Protein AF-0000000077170023 (afdb_homodimer)

pLDDT: mean 82.75, std 18.22, range [27.41, 95.5]

Solvent-accessible surface area (backbone atoms only — not comparable to full-atom values): 6732 Å² total; per-residue (Å²): 129,80,75,69,54,78,76,65,68,65,52,53,64,69,57,50,51,50,51,42,51,50,44,49,65,75,32,64,86,46,58,68,68,60,35,51,51,51,38,54,51,47,49,51,45,29,32,52,26,10,35,53,16,21,54,52,18,31,60,72,59,106,130,79,74,68,56,75,75,66,68,63,53,52,65,69,59,51,51,50,51,43,52,51,45,50,64,74,31,63,86,46,58,67,67,60,34,51,53,50,39,54,52,47,50,52,46,30,33,51,27,12,35,53,17,21,53,51,18,32,60,72,57,107

Secondary structure (DSSP, 8-state):
---------PPPHHHHHHHHHHHHHHSTTS-HHHHHHHHHHHHHHHHHHHHHHHHHHHHHH-/---------PPPHHHHHHHHHHHHHHSTTS-HHHHHHHHHHHHHHHHHHHHHHHHHHHHHH-

Radius of gyration: 16.1 Å; Cα contacts (8 Å, |Δi|>4): 129; chains: 2; bounding box: 38×47×40 Å

Foldseek 3Di:
DPCVVVPQDFDDPVVLVVLLVVLCVVCVVPDPVVSVVVSVVRSVVSRVVVSVVVVVVVVVVD/DPCVVVPQDFDDPVVLVVLLVVLCVVCVVPDPVVSVVVSVVRSVVSRVVVSVVVVVVVVVVD

Organism: Gloeobacter violaceus (strain ATCC 29082 / PCC 7421) (NCBI:txid251221)

Sequence (124 aa):
MNMDSPTMAQAPEPLLISSERFVLGVTEQLDPLVSLQLTGVIKQLVNIAYLMGNEDGKRRAEMNMDSPTMAQAPEPLLISSERFVLGVTEQLDPLVSLQLTGVIKQLVNIAYLMGNEDGKRRAE

Structure (mmCIF, N/CA/C/O backbone):
data_AF-0000000077170023-model_v1
#
loop_
_entity.id
_entity.type
_entity.pdbx_description
1 polymer 'Gsl3260 protein'
#
loop_
_atom_site.group_PDB
_atom_site.id
_atom_site.type_symbol
_atom_site.label_atom_id
_atom_site.label_alt_id
_atom_site.label_comp_id
_atom_site.label_asym_id
_atom_site.label_entity_id
_atom_site.label_seq_id
_atom_site.pdbx_PDB_ins_code
_atom_site.Cartn_x
_atom_site.Cartn_y
_atom_site.Cartn_z
_atom_site.occupancy
_atom_site.B_iso_or_equiv
_atom_site.auth_seq_id
_atom_site.auth_comp_id
_atom_site.auth_asym_id
_atom_site.auth_atom_id
_atom_site.pdbx_PDB_model_num
ATOM 1 N N . MET A 1 1 ? -20.719 7.07 26.531 1 27.41 1 MET A N 1
ATOM 2 C CA . MET A 1 1 ? -19.438 7.66 26.141 1 27.41 1 MET A CA 1
ATOM 3 C C . MET A 1 1 ? -18.922 7.023 24.859 1 27.41 1 MET A C 1
ATOM 5 O O . MET A 1 1 ? -18.578 5.836 24.844 1 27.41 1 MET A O 1
ATOM 9 N N . ASN A 1 2 ? -19.641 7.152 23.844 1 29.86 2 ASN A N 1
ATOM 10 C CA . ASN A 1 2 ? -19.375 6.605 22.516 1 29.86 2 ASN A CA 1
ATOM 11 C C . ASN A 1 2 ? -17.938 6.883 22.062 1 29.86 2 ASN A C 1
ATOM 13 O O . ASN A 1 2 ? -17.547 8.047 21.922 1 29.86 2 ASN A O 1
ATOM 17 N N . MET A 1 3 ? -16.922 6.348 22.812 1 31.48 3 MET A N 1
ATOM 18 C CA . MET A 1 3 ? -15.508 6.402 22.5 1 31.48 3 MET A CA 1
ATOM 19 C C . MET A 1 3 ? -15.281 6.48 21 1 31.48 3 MET A C 1
ATOM 21 O O . MET A 1 3 ? -15.562 5.52 20.266 1 31.48 3 MET A O 1
ATOM 25 N N . ASP A 1 4 ? -15.883 7.461 20.344 1 33.25 4 ASP A N 1
ATOM 26 C CA . ASP A 1 4 ? -15.531 7.926 19 1 33.25 4 ASP A CA 1
ATOM 27 C C . ASP A 1 4 ? -14.047 7.691 18.703 1 33.25 4 ASP A C 1
ATOM 29 O O . ASP A 1 4 ? -13.188 8.336 19.297 1 33.25 4 ASP A O 1
ATOM 33 N N . SER A 1 5 ? -13.609 6.586 18.969 1 42 5 SER A N 1
ATOM 34 C CA . SER A 1 5 ? -12.227 6.184 18.734 1 42 5 SER A CA 1
ATOM 35 C C . SER A 1 5 ? -11.547 7.09 17.719 1 42 5 SER A C 1
ATOM 37 O O . SER A 1 5 ? -12.141 7.438 16.688 1 42 5 SER A O 1
ATOM 39 N N . PRO A 1 6 ? -10.805 8.008 18.094 1 40.09 6 PRO A N 1
ATOM 40 C CA . PRO A 1 6 ? -10.258 8.891 17.062 1 40.09 6 PRO A CA 1
ATOM 41 C C . PRO A 1 6 ? -10.273 8.25 15.68 1 40.09 6 PRO A C 1
ATOM 43 O O . PRO A 1 6 ? -9.883 7.086 15.523 1 40.09 6 PRO A O 1
ATOM 46 N N . THR A 1 7 ? -11.359 8.234 14.891 1 44.62 7 THR A N 1
ATOM 47 C CA . THR A 1 7 ? -11.617 7.684 13.562 1 44.62 7 THR A CA 1
ATOM 48 C C . THR A 1 7 ? -10.312 7.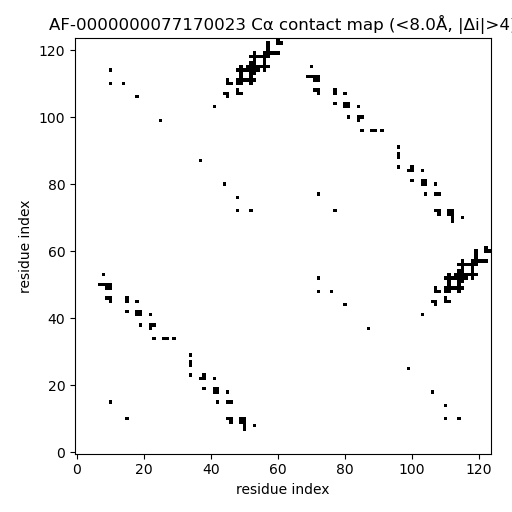559 12.773 1 44.62 7 THR A C 1
ATOM 50 O O . THR A 1 7 ? -9.734 8.562 12.352 1 44.62 7 THR A O 1
ATOM 53 N N . MET A 1 8 ? -9.367 6.797 13.32 1 54.56 8 MET A N 1
ATOM 54 C CA . MET A 1 8 ? -8.125 6.504 12.617 1 54.56 8 MET A CA 1
ATOM 55 C C . MET A 1 8 ? -8.312 6.648 11.109 1 54.56 8 MET A C 1
ATOM 57 O O . MET A 1 8 ? -9.289 6.145 10.547 1 54.56 8 MET A O 1
ATOM 61 N N . ALA A 1 9 ? -7.863 7.734 10.625 1 65.25 9 ALA A N 1
ATOM 62 C CA . ALA A 1 9 ? -7.93 7.98 9.188 1 65.25 9 ALA A CA 1
ATOM 63 C C . ALA A 1 9 ? -7.762 6.684 8.398 1 65.25 9 ALA A C 1
ATOM 65 O O . ALA A 1 9 ? -6.973 5.816 8.781 1 65.25 9 ALA A O 1
ATOM 66 N N . GLN A 1 10 ? -8.844 6.176 7.867 1 83.62 10 GLN A N 1
ATOM 67 C CA .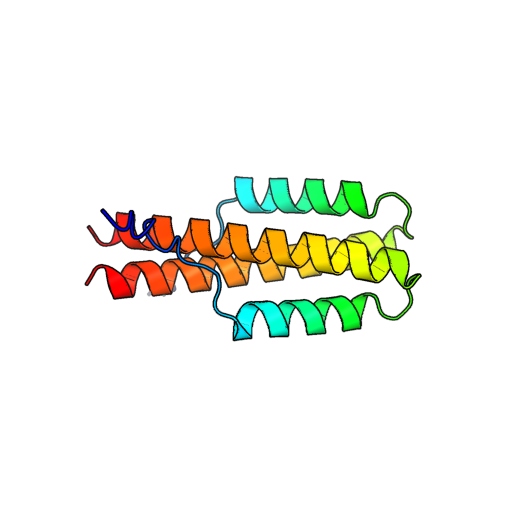 GLN A 1 10 ? -8.766 5.094 6.891 1 83.62 10 GLN A CA 1
ATOM 68 C C . GLN A 1 10 ? -8.523 5.637 5.484 1 83.62 10 GLN A C 1
ATOM 70 O O . GLN A 1 10 ? -8.891 6.77 5.18 1 83.62 10 GLN A O 1
ATOM 75 N N . ALA A 1 11 ? -7.77 4.691 4.84 1 90.94 11 ALA A N 1
ATOM 76 C CA . ALA A 1 11 ? -7.602 5.059 3.436 1 90.94 11 ALA A CA 1
ATOM 77 C C . ALA A 1 11 ? -8.953 5.262 2.758 1 90.94 11 ALA A C 1
ATOM 79 O O . ALA A 1 11 ? -9.898 4.512 3.01 1 90.94 11 ALA A O 1
ATOM 80 N N . PRO A 1 12 ? -9.016 6.297 2.012 1 91.12 12 PRO A N 1
ATOM 81 C CA . PRO A 1 12 ? -10.266 6.516 1.284 1 91.12 12 PRO A CA 1
ATOM 82 C C . PRO A 1 12 ? -10.711 5.289 0.487 1 91.12 12 PRO A C 1
ATOM 84 O O . PRO A 1 12 ? -9.867 4.582 -0.078 1 91.12 12 PRO A O 1
ATOM 87 N N . GLU A 1 13 ? -11.914 5.09 0.388 1 90.75 13 GLU A N 1
ATOM 88 C CA . GLU A 1 13 ? -12.5 3.926 -0.272 1 90.75 13 GLU A CA 1
ATOM 89 C C . GLU A 1 13 ? -12.062 3.842 -1.73 1 90.75 13 GLU A C 1
ATOM 91 O O . GLU A 1 13 ? -11.719 2.762 -2.219 1 90.75 13 GLU A O 1
ATOM 96 N N . PRO A 1 14 ? -11.992 4.941 -2.441 1 91.44 14 PRO A N 1
ATOM 97 C CA . PRO A 1 14 ? -11.547 4.844 -3.834 1 91.44 14 PRO A CA 1
ATOM 98 C C . PRO A 1 14 ? -10.117 4.32 -3.967 1 91.44 14 PRO A C 1
ATOM 100 O O . PRO A 1 14 ? -9.812 3.598 -4.918 1 91.44 14 PRO A O 1
ATOM 103 N N . LEU A 1 15 ? -9.32 4.684 -3.023 1 93.56 15 LEU A N 1
ATOM 104 C CA . LEU A 1 15 ? -7.953 4.172 -3.033 1 93.56 15 LEU A CA 1
ATOM 105 C C . LEU A 1 15 ? -7.934 2.668 -2.789 1 93.56 15 LEU A C 1
ATOM 107 O O . LEU A 1 15 ? -7.246 1.93 -3.498 1 93.56 15 LEU A O 1
ATOM 111 N N . LEU A 1 16 ? -8.711 2.195 -1.876 1 92.88 16 LEU A N 1
ATOM 112 C CA . LEU A 1 16 ? -8.781 0.773 -1.556 1 92.88 16 LEU A CA 1
ATOM 113 C C . LEU A 1 16 ? -9.344 -0.021 -2.729 1 92.88 16 LEU A C 1
ATOM 115 O O . LEU A 1 16 ? -8.805 -1.068 -3.092 1 92.88 16 LEU A O 1
ATOM 119 N N . ILE A 1 17 ? -10.312 0.495 -3.348 1 92.56 17 ILE A N 1
ATOM 120 C CA . ILE A 1 17 ? -10.961 -0.173 -4.473 1 92.56 17 ILE A CA 1
ATOM 121 C C . ILE A 1 17 ? -10 -0.228 -5.66 1 92.56 17 ILE A C 1
ATOM 123 O O . ILE A 1 17 ? -9.867 -1.268 -6.309 1 92.56 17 ILE A O 1
ATOM 127 N N . SER A 1 18 ? -9.344 0.864 -5.93 1 91.5 18 SER A N 1
ATOM 128 C CA . SER A 1 18 ? -8.375 0.908 -7.023 1 91.5 18 SER A CA 1
ATOM 129 C C . SER A 1 18 ? -7.23 -0.074 -6.789 1 91.5 18 SER A C 1
ATOM 131 O O . SER A 1 18 ? -6.781 -0.746 -7.723 1 91.5 18 SER A O 1
ATOM 133 N N . SER A 1 19 ? -6.793 -0.09 -5.602 1 92.44 19 SER A N 1
ATOM 134 C CA . SER A 1 19 ? -5.73 -1.028 -5.254 1 92.44 19 SER A CA 1
ATOM 135 C C . SER A 1 19 ? -6.188 -2.473 -5.43 1 92.44 19 SER A C 1
ATOM 137 O O . SER A 1 19 ? -5.453 -3.303 -5.965 1 92.44 19 SER A O 1
ATOM 139 N N . GLU A 1 20 ? -7.367 -2.768 -5.004 1 91.38 20 GLU A N 1
ATOM 140 C CA . GLU A 1 20 ? -7.941 -4.102 -5.137 1 91.38 20 GLU A CA 1
ATOM 141 C C . GLU A 1 20 ? -8.062 -4.508 -6.605 1 91.38 20 GLU A C 1
ATOM 143 O O . GLU A 1 20 ? -7.672 -5.613 -6.98 1 91.38 20 GLU A O 1
ATOM 148 N N . ARG A 1 21 ? -8.562 -3.637 -7.367 1 91.31 21 ARG A N 1
ATOM 149 C CA . ARG A 1 21 ? -8.719 -3.908 -8.789 1 91.31 21 ARG A CA 1
ATOM 150 C C . ARG A 1 21 ? -7.363 -4.137 -9.453 1 91.31 21 ARG A C 1
ATOM 152 O O . ARG A 1 21 ? -7.219 -5.031 -10.289 1 91.31 21 ARG A O 1
ATOM 159 N N . PHE A 1 22 ? -6.504 -3.318 -9.086 1 90.12 22 PHE A N 1
ATOM 160 C CA . PHE A 1 22 ? -5.16 -3.436 -9.641 1 90.12 22 PHE A CA 1
ATOM 161 C C . PHE A 1 22 ? -4.551 -4.789 -9.297 1 90.12 22 PHE A C 1
ATOM 163 O O . PHE A 1 22 ? -4.051 -5.492 -10.172 1 90.12 22 PHE A O 1
ATOM 170 N N . VAL A 1 23 ? -4.641 -5.23 -8.094 1 89.31 23 VAL A N 1
ATOM 171 C CA . VAL A 1 23 ? -4.066 -6.488 -7.625 1 89.31 23 VAL A CA 1
ATOM 172 C C . VAL A 1 23 ? -4.777 -7.664 -8.289 1 89.31 23 VAL A C 1
ATOM 174 O O . VAL A 1 23 ? -4.129 -8.617 -8.734 1 89.31 23 VAL A O 1
ATOM 177 N N . LEU A 1 24 ? -6.035 -7.547 -8.359 1 88.88 24 LEU A N 1
ATOM 178 C CA . LEU A 1 24 ? -6.793 -8.609 -9.016 1 88.88 24 LEU A CA 1
ATOM 179 C C . L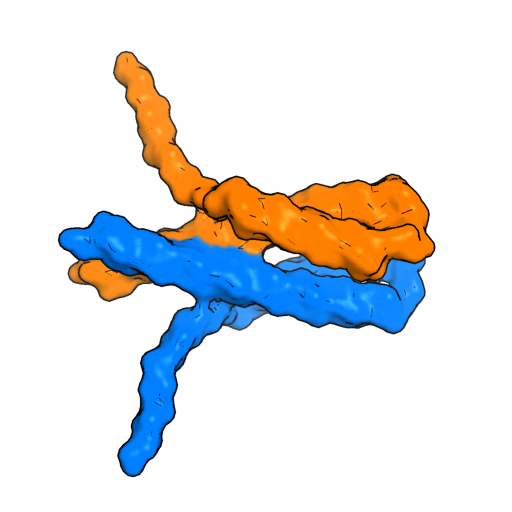EU A 1 24 ? -6.391 -8.734 -10.484 1 88.88 24 LEU A C 1
ATOM 181 O O . LEU A 1 24 ? -6.32 -9.844 -11.016 1 88.88 24 LEU A O 1
ATOM 185 N N . GLY A 1 25 ? -6.055 -7.605 -11.086 1 88.12 25 GLY A N 1
ATOM 186 C CA . GLY A 1 25 ? -5.59 -7.617 -12.469 1 88.12 25 GLY A CA 1
ATOM 187 C C . GLY A 1 25 ? -4.242 -8.297 -12.641 1 88.12 25 GLY A C 1
ATOM 188 O O . GLY A 1 25 ? -4.023 -9.016 -13.617 1 88.12 25 GLY A O 1
ATOM 189 N N . VAL A 1 26 ? -3.443 -8.125 -11.641 1 87 26 VAL A N 1
ATOM 190 C CA . VAL A 1 26 ? -2.088 -8.656 -11.742 1 87 26 VAL A CA 1
ATOM 191 C C . VAL A 1 26 ? -2.074 -10.125 -11.305 1 87 26 VAL A C 1
ATOM 193 O O . VAL A 1 26 ? -1.18 -10.883 -11.688 1 87 26 VAL A O 1
ATOM 196 N N . THR A 1 27 ? -3.086 -10.562 -10.578 1 88.25 27 THR A N 1
ATOM 197 C CA . THR A 1 27 ? -3.088 -11.914 -10.031 1 88.25 27 THR A CA 1
ATOM 198 C C . THR A 1 27 ? -4.125 -12.781 -10.734 1 88.25 27 THR A C 1
ATOM 200 O O . THR A 1 27 ? -4.43 -13.891 -10.281 1 88.25 27 THR A O 1
ATOM 203 N N . GLU A 1 28 ? -4.645 -12.305 -11.789 1 84.38 28 GLU A N 1
ATOM 204 C CA . GLU A 1 28 ? -5.723 -12.984 -12.5 1 84.38 28 GLU A CA 1
ATOM 205 C C . GLU A 1 28 ? -5.324 -14.398 -12.898 1 84.38 28 GLU A C 1
ATOM 207 O O . GLU A 1 28 ? -6.172 -15.289 -13 1 84.38 28 GLU A O 1
ATOM 212 N N . GLN A 1 29 ? -4.078 -14.656 -13.039 1 84.88 29 GLN A N 1
ATOM 213 C CA . GLN A 1 29 ? -3.609 -15.945 -13.531 1 84.88 29 GLN A CA 1
ATOM 214 C C . GLN A 1 29 ? -3.271 -16.891 -12.383 1 84.88 29 GLN A C 1
ATOM 216 O O . GLN A 1 29 ? -2.947 -18.062 -12.609 1 84.88 29 GLN A O 1
ATOM 221 N N . LEU A 1 30 ? -3.41 -16.391 -11.258 1 88.19 30 LEU A N 1
ATOM 222 C CA . LEU A 1 30 ? -3.09 -17.219 -10.094 1 88.19 30 LEU A CA 1
ATOM 223 C C . LEU A 1 30 ? -4.32 -17.969 -9.609 1 88.19 30 LEU A C 1
ATOM 225 O O . LEU A 1 30 ? -5.438 -17.703 -10.047 1 88.19 30 LEU A O 1
ATOM 229 N N . ASP A 1 31 ? -4.051 -18.953 -8.773 1 89.75 31 ASP A N 1
ATOM 230 C CA . ASP A 1 31 ? -5.133 -19.641 -8.07 1 89.75 31 ASP A CA 1
ATOM 231 C C . ASP A 1 31 ? -6.031 -18.641 -7.344 1 89.75 31 ASP A C 1
ATOM 233 O O . ASP A 1 31 ? -5.543 -17.688 -6.723 1 89.75 31 ASP A O 1
ATOM 237 N N . PRO A 1 32 ? -7.352 -18.812 -7.449 1 88.75 32 PRO A N 1
ATOM 238 C CA . PRO A 1 32 ? -8.297 -17.859 -6.879 1 88.75 32 PRO A CA 1
ATOM 239 C C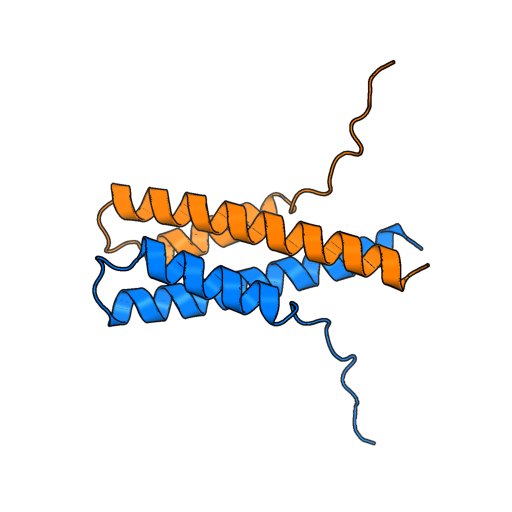 . PRO A 1 32 ? -8.109 -17.656 -5.379 1 88.75 32 PRO A C 1
ATOM 241 O O . PRO A 1 32 ? -8.273 -16.547 -4.871 1 88.75 32 PRO A O 1
ATOM 244 N N . LEU A 1 33 ? -7.754 -18.656 -4.75 1 87 33 LEU A N 1
ATOM 245 C CA . LEU A 1 33 ? -7.559 -18.531 -3.311 1 87 33 LEU A CA 1
ATOM 246 C C . LEU A 1 33 ? -6.32 -17.688 -3 1 87 33 LEU A C 1
ATOM 248 O O . LEU A 1 33 ? -6.348 -16.844 -2.109 1 87 33 LEU A O 1
ATOM 252 N N . VAL A 1 34 ? -5.246 -17.906 -3.76 1 86.19 34 VAL A N 1
ATOM 253 C CA . VAL A 1 34 ? -4.008 -17.156 -3.598 1 86.19 34 VAL A CA 1
ATOM 254 C C . VAL A 1 34 ? -4.254 -15.68 -3.943 1 86.19 34 VAL A C 1
ATOM 256 O O . VAL A 1 34 ? -3.795 -14.781 -3.232 1 86.19 34 VAL A O 1
ATOM 259 N N . SER A 1 35 ? -5.023 -15.5 -4.953 1 89.19 35 SER A N 1
ATOM 260 C CA . SER A 1 35 ? -5.355 -14.148 -5.395 1 89.19 35 SER A CA 1
ATOM 261 C C . SER A 1 35 ? -6.125 -13.391 -4.316 1 89.19 35 SER A C 1
ATOM 263 O O . SER A 1 35 ? -5.82 -12.234 -4.031 1 89.19 35 SER A O 1
ATOM 265 N N . LEU A 1 36 ? -7.078 -14.023 -3.729 1 88.44 36 LEU A N 1
ATOM 266 C CA . LEU A 1 36 ? -7.891 -13.406 -2.686 1 88.44 36 LEU A CA 1
ATOM 267 C C . LEU A 1 36 ? -7.047 -13.086 -1.458 1 88.44 36 LEU A C 1
ATOM 269 O O . LEU A 1 36 ? -7.18 -12.008 -0.872 1 88.44 36 LEU A O 1
ATOM 273 N N . GLN A 1 37 ? -6.207 -13.977 -1.118 1 88.5 37 GLN A N 1
ATOM 274 C CA . GLN A 1 37 ? -5.32 -13.75 0.019 1 88.5 37 GLN A CA 1
ATOM 275 C C . GLN A 1 37 ? -4.406 -12.555 -0.221 1 88.5 37 GLN A C 1
ATOM 277 O O . GLN A 1 37 ? -4.254 -11.695 0.653 1 88.5 37 GLN A O 1
ATOM 282 N N . LEU A 1 38 ? -3.873 -12.523 -1.396 1 90.19 38 LEU A N 1
ATOM 283 C CA . LEU A 1 38 ? -2.979 -11.438 -1.761 1 90.19 38 LEU A CA 1
ATOM 284 C C . LEU A 1 38 ? -3.723 -10.102 -1.781 1 90.19 38 LEU A C 1
ATOM 286 O O . LEU A 1 38 ? -3.197 -9.086 -1.328 1 90.19 38 LEU A O 1
ATOM 290 N N . THR A 1 39 ? -4.902 -10.148 -2.256 1 90.12 39 THR A N 1
ATOM 291 C CA . THR A 1 39 ? -5.719 -8.938 -2.277 1 90.12 39 THR A CA 1
ATOM 292 C C . THR A 1 39 ? -5.969 -8.43 -0.861 1 90.12 39 THR A C 1
ATOM 294 O O . THR A 1 39 ? -5.852 -7.23 -0.597 1 90.12 39 THR A O 1
ATOM 297 N N . GLY A 1 40 ? -6.344 -9.336 -0.01 1 89.75 40 GLY A N 1
ATOM 298 C CA . GLY A 1 40 ? -6.559 -8.961 1.379 1 89.75 40 GLY A CA 1
ATOM 299 C C . GLY A 1 40 ? -5.328 -8.359 2.027 1 89.75 40 GLY A C 1
ATOM 300 O O . GLY A 1 40 ? -5.414 -7.324 2.697 1 89.75 40 GLY A O 1
ATOM 301 N N . VAL A 1 41 ? -4.215 -8.961 1.805 1 89 41 VAL A N 1
ATOM 302 C CA . VAL A 1 41 ? -2.947 -8.508 2.365 1 89 41 VAL A CA 1
ATOM 303 C C . VAL A 1 41 ? -2.611 -7.117 1.822 1 89 41 VAL A C 1
ATOM 305 O O . VAL A 1 41 ? -2.236 -6.223 2.58 1 89 41 VAL A O 1
ATOM 308 N N . ILE A 1 42 ? -2.775 -6.945 0.621 1 92.06 42 ILE A N 1
ATOM 309 C CA . ILE A 1 42 ? -2.4 -5.691 -0.025 1 92.06 42 ILE A CA 1
ATOM 310 C C . ILE A 1 42 ? -3.322 -4.57 0.449 1 92.06 42 ILE A C 1
ATOM 312 O O . ILE A 1 42 ? -2.869 -3.455 0.711 1 92.06 42 ILE A O 1
ATOM 316 N N . LYS A 1 43 ? -4.52 -4.848 0.564 1 91.5 43 LYS A N 1
ATOM 317 C CA . LYS A 1 43 ? -5.449 -3.859 1.102 1 91.5 43 LYS A CA 1
ATOM 318 C C . LYS A 1 43 ? -5.02 -3.396 2.49 1 91.5 43 LYS A C 1
ATOM 320 O O . LYS A 1 43 ? -5.078 -2.205 2.799 1 91.5 43 LYS A O 1
ATOM 325 N N . GLN A 1 44 ? -4.605 -4.324 3.248 1 92.12 44 GLN A N 1
ATOM 326 C CA . GLN A 1 44 ? -4.141 -3.996 4.59 1 92.12 44 GLN A CA 1
ATOM 327 C C . GLN A 1 44 ? -2.885 -3.133 4.547 1 92.12 44 GLN A C 1
ATOM 329 O O . GLN A 1 44 ? -2.777 -2.145 5.273 1 92.12 44 GLN A O 1
ATOM 334 N N . LEU A 1 45 ? -2.057 -3.502 3.67 1 94.44 45 LEU A N 1
ATOM 335 C CA . LEU A 1 45 ? -0.81 -2.756 3.541 1 94.44 45 LEU A CA 1
ATOM 336 C C . LEU A 1 45 ? -1.073 -1.336 3.049 1 94.44 45 LEU A C 1
ATOM 338 O O . LEU A 1 45 ? -0.476 -0.38 3.549 1 94.44 45 LEU A O 1
ATOM 342 N N . VAL A 1 46 ? -1.945 -1.236 2.148 1 95 46 VAL A N 1
ATOM 343 C CA . VAL A 1 46 ? -2.318 0.066 1.604 1 95 46 VAL A CA 1
ATOM 344 C C . VAL A 1 46 ? -2.936 0.926 2.705 1 95 46 VAL A C 1
ATOM 346 O O . VAL A 1 46 ? -2.592 2.102 2.848 1 95 46 VAL A O 1
ATOM 349 N N . ASN A 1 47 ? -3.75 0.372 3.455 1 94.56 47 ASN A N 1
ATOM 350 C CA . ASN A 1 47 ? -4.371 1.092 4.562 1 94.56 47 ASN A CA 1
ATOM 351 C C . ASN A 1 47 ? -3.336 1.559 5.582 1 94.56 47 ASN A C 1
ATOM 353 O O . ASN A 1 47 ? -3.363 2.709 6.02 1 94.56 47 ASN A O 1
ATOM 357 N N . ILE A 1 48 ? -2.469 0.699 5.922 1 94.19 48 ILE A N 1
ATOM 358 C CA . ILE A 1 48 ? -1.429 1.006 6.898 1 94.19 48 ILE A CA 1
ATOM 359 C C . ILE A 1 48 ? -0.54 2.131 6.371 1 94.19 48 ILE A C 1
ATOM 361 O O . ILE A 1 48 ? -0.242 3.084 7.09 1 94.19 48 ILE A O 1
ATOM 365 N N . ALA A 1 49 ? -0.162 2 5.156 1 95.5 49 ALA A N 1
ATOM 366 C CA . ALA A 1 49 ? 0.7 3.012 4.551 1 95.5 49 ALA A CA 1
ATOM 367 C C . ALA A 1 49 ? 0.022 4.379 4.547 1 95.5 49 ALA A C 1
ATOM 369 O O . ALA A 1 49 ? 0.644 5.387 4.887 1 95.5 49 ALA A O 1
ATOM 370 N N . TYR A 1 50 ? -1.222 4.387 4.16 1 94.94 50 TYR A N 1
ATOM 371 C CA . TYR A 1 50 ? -1.977 5.633 4.137 1 94.94 50 TYR A CA 1
ATOM 372 C C . TYR A 1 50 ? -2.037 6.262 5.523 1 94.94 50 TYR A C 1
ATOM 374 O O . TYR A 1 50 ? -1.825 7.465 5.676 1 94.94 50 TYR A O 1
ATOM 382 N N . LEU A 1 51 ? -2.312 5.453 6.477 1 94.44 51 LEU A N 1
ATOM 383 C CA . LEU A 1 51 ? -2.451 5.938 7.844 1 94.44 51 LEU A CA 1
ATOM 384 C C . LEU A 1 51 ? -1.13 6.496 8.359 1 94.44 51 LEU A C 1
ATOM 386 O O . LEU A 1 51 ? -1.105 7.543 9.016 1 94.44 51 LEU A O 1
ATOM 390 N N . MET A 1 52 ? -0.088 5.777 8.07 1 93.88 52 MET A N 1
ATOM 391 C CA . MET A 1 52 ? 1.233 6.254 8.469 1 93.88 52 MET A CA 1
ATOM 392 C C . MET A 1 52 ? 1.562 7.578 7.793 1 93.88 52 MET A C 1
ATOM 394 O O . MET A 1 52 ? 2.068 8.5 8.438 1 93.88 52 MET A O 1
ATOM 398 N N . GLY A 1 53 ? 1.233 7.637 6.512 1 93.5 53 GLY A N 1
ATOM 399 C CA . GLY A 1 53 ? 1.418 8.891 5.805 1 93.5 53 GLY A CA 1
ATOM 400 C C . GLY A 1 53 ? 0.615 10.039 6.398 1 93.5 53 GLY A C 1
ATOM 401 O O . GLY A 1 53 ? 1.132 11.141 6.57 1 93.5 5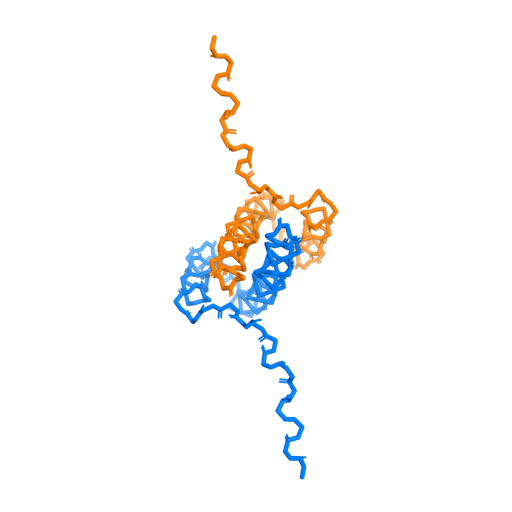3 GLY A O 1
ATOM 402 N N . ASN A 1 54 ? -0.606 9.766 6.691 1 92.06 54 ASN A N 1
ATOM 403 C CA . ASN A 1 54 ? -1.506 10.773 7.25 1 92.06 54 ASN A CA 1
ATOM 404 C C . ASN A 1 54 ? -0.977 11.32 8.57 1 92.06 54 ASN A C 1
ATOM 406 O O . ASN A 1 54 ? -0.981 12.539 8.789 1 92.06 54 ASN A O 1
ATOM 410 N N . GLU A 1 55 ? -0.508 10.469 9.414 1 90.88 55 GLU A N 1
ATOM 411 C CA . GLU A 1 55 ? 0.045 10.875 10.703 1 90.88 55 GLU A CA 1
ATOM 412 C C . GLU A 1 55 ? 1.31 11.711 10.531 1 90.88 55 GLU A C 1
ATOM 414 O O . GLU A 1 55 ? 1.495 12.719 11.211 1 90.88 55 GLU A O 1
ATOM 419 N N . ASP A 1 56 ? 2.135 11.281 9.641 1 90.06 56 ASP A N 1
ATOM 420 C CA . ASP A 1 56 ? 3.359 12.023 9.367 1 90.06 56 ASP A CA 1
ATOM 421 C C . ASP A 1 56 ? 3.047 13.414 8.805 1 90.06 56 ASP A C 1
ATOM 423 O O . ASP A 1 56 ? 3.703 14.391 9.164 1 90.06 56 ASP A O 1
ATOM 427 N N . GLY A 1 57 ? 2.133 13.453 7.914 1 88.88 57 GLY A N 1
ATOM 428 C CA . GLY A 1 57 ? 1.723 14.727 7.352 1 88.88 57 GLY A CA 1
ATOM 429 C C . GLY A 1 57 ? 1.227 15.711 8.398 1 88.88 57 GLY A C 1
ATOM 430 O O . GLY A 1 57 ? 1.597 16.891 8.375 1 88.88 57 GLY A O 1
ATOM 431 N N . LYS A 1 58 ? 0.415 15.242 9.281 1 89.81 58 LYS A N 1
ATOM 432 C CA . LYS A 1 58 ? -0.102 16.062 10.367 1 89.81 58 LYS A CA 1
ATOM 433 C C . LYS A 1 58 ? 1.032 16.609 11.227 1 89.81 58 LYS A C 1
ATOM 435 O O . LYS A 1 58 ? 1.028 17.797 11.594 1 89.81 58 LYS A O 1
ATOM 440 N N . ARG A 1 59 ? 1.929 15.766 11.531 1 89.38 59 ARG A N 1
ATOM 441 C CA . ARG A 1 59 ? 3.037 16.125 12.406 1 89.38 59 ARG A CA 1
ATOM 442 C C . ARG A 1 59 ? 3.922 17.188 11.773 1 89.38 59 ARG A C 1
ATOM 444 O O . ARG A 1 59 ? 4.41 18.094 12.461 1 89.38 59 ARG A O 1
ATOM 451 N N . ARG A 1 60 ? 4.102 17.094 10.508 1 84.31 60 ARG A N 1
ATOM 452 C CA . ARG A 1 60 ? 4.988 18.031 9.812 1 84.31 60 ARG A CA 1
ATOM 453 C C . ARG A 1 60 ? 4.332 19.391 9.656 1 84.31 60 ARG A C 1
ATOM 455 O O . ARG A 1 60 ? 5.023 20.406 9.484 1 84.31 60 ARG A O 1
ATOM 462 N N . ALA A 1 61 ? 3.082 19.375 9.641 1 81.69 61 ALA A N 1
ATOM 463 C CA . ALA A 1 61 ? 2.363 20.641 9.5 1 81.69 61 ALA A CA 1
ATOM 464 C C . ALA A 1 61 ? 2.287 21.375 10.828 1 81.69 61 ALA A C 1
ATOM 466 O O . ALA A 1 61 ? 2.02 22.578 10.859 1 81.69 61 ALA A O 1
ATOM 467 N N . GLU A 1 62 ? 2.439 20.891 11.93 1 67.94 62 GLU A N 1
ATOM 468 C CA . GLU A 1 62 ? 2.477 21.547 13.227 1 67.94 62 GLU A CA 1
ATOM 469 C C . GLU A 1 62 ? 3.854 22.141 13.508 1 67.94 62 GLU A C 1
ATOM 471 O O . GLU A 1 62 ? 3.963 23.219 14.086 1 67.94 62 GLU A O 1
ATOM 476 N N . MET B 1 1 ? 19.719 26.922 -9.375 1 27.47 1 MET B N 1
ATOM 477 C CA . MET B 1 1 ? 18.359 26.828 -8.828 1 27.47 1 MET B CA 1
ATOM 478 C C . MET B 1 1 ? 17.984 25.375 -8.555 1 27.47 1 MET B C 1
ATOM 480 O O . MET B 1 1 ? 17.875 24.578 -9.484 1 27.47 1 MET B O 1
ATOM 484 N N . ASN B 1 2 ? 18.703 24.766 -7.719 1 29.64 2 ASN B N 1
ATOM 485 C CA . ASN B 1 2 ? 18.562 23.375 -7.328 1 29.64 2 ASN B CA 1
ATOM 486 C C . ASN B 1 2 ? 17.109 23.031 -6.992 1 29.64 2 ASN B C 1
ATOM 488 O O . ASN B 1 2 ? 16.531 23.578 -6.059 1 29.64 2 ASN B O 1
ATOM 492 N N . MET B 1 3 ? 16.219 23.109 -7.992 1 31.55 3 MET B N 1
ATOM 493 C CA . MET B 1 3 ? 14.82 22.672 -7.879 1 31.55 3 MET B CA 1
ATOM 494 C C . MET B 1 3 ? 14.695 21.531 -6.883 1 31.55 3 MET B C 1
ATOM 496 O O . MET B 1 3 ? 15.188 20.438 -7.129 1 31.55 3 MET B O 1
ATOM 500 N N . ASP B 1 4 ? 15.156 21.719 -5.641 1 33.12 4 ASP B N 1
ATOM 501 C CA . ASP B 1 4 ? 14.781 20.906 -4.496 1 33.12 4 ASP B CA 1
ATOM 502 C C . ASP B 1 4 ? 13.398 20.297 -4.684 1 33.12 4 ASP B C 1
ATOM 504 O O . ASP B 1 4 ? 12.398 21.016 -4.711 1 33.12 4 ASP B O 1
ATOM 508 N N . SER B 1 5 ? 13.219 19.719 -5.738 1 42.25 5 SER B N 1
ATOM 509 C CA . SER B 1 5 ? 11.969 19.047 -6.066 1 42.25 5 SER B CA 1
ATOM 510 C C . SER B 1 5 ? 11.156 18.734 -4.809 1 42.25 5 SER B C 1
ATOM 512 O O . SER B 1 5 ? 11.703 18.234 -3.82 1 42.25 5 SER B O 1
ATO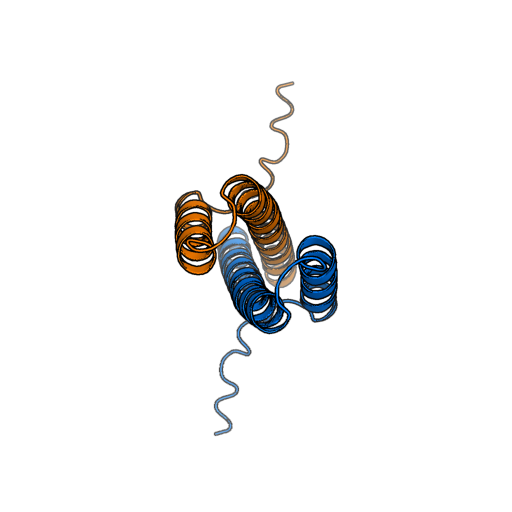M 514 N N . PRO B 1 6 ? 10.281 19.531 -4.426 1 40.22 6 PRO B N 1
ATOM 515 C CA . PRO B 1 6 ? 9.609 19.219 -3.162 1 40.22 6 PRO B CA 1
ATOM 516 C C . PRO B 1 6 ? 9.711 17.75 -2.791 1 40.22 6 PRO B C 1
ATOM 518 O O . PRO B 1 6 ? 9.445 16.875 -3.627 1 40.22 6 PRO B O 1
ATOM 521 N N . THR B 1 7 ? 10.805 17.203 -2.232 1 44.84 7 THR B N 1
ATOM 522 C CA . THR B 1 7 ? 11.086 15.836 -1.795 1 44.84 7 THR B CA 1
ATOM 523 C C . THR B 1 7 ? 9.789 15.086 -1.507 1 44.84 7 THR B C 1
ATOM 525 O O . THR B 1 7 ? 9.109 15.359 -0.516 1 44.84 7 THR B O 1
ATOM 528 N N . MET B 1 8 ?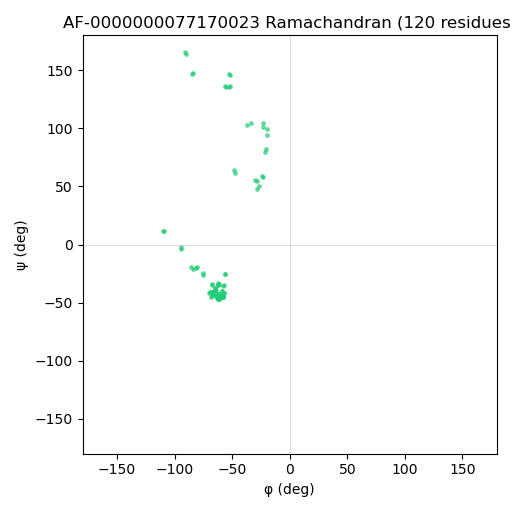 8.922 14.992 -2.514 1 54.94 8 MET B N 1
ATOM 529 C CA . MET B 1 8 ? 7.707 14.195 -2.396 1 54.94 8 MET B CA 1
ATOM 530 C C . MET B 1 8 ? 7.859 13.117 -1.326 1 54.94 8 MET B C 1
ATOM 532 O O . MET B 1 8 ? 8.867 12.406 -1.294 1 54.94 8 MET B O 1
ATOM 536 N N . ALA B 1 9 ? 7.258 13.352 -0.231 1 65.5 9 ALA B N 1
ATOM 537 C CA . ALA B 1 9 ? 7.285 12.391 0.872 1 65.5 9 ALA B CA 1
ATOM 538 C C . ALA B 1 9 ? 7.227 10.961 0.354 1 65.5 9 ALA B C 1
ATOM 540 O O . ALA B 1 9 ? 6.5 10.664 -0.598 1 65.5 9 ALA B O 1
ATOM 541 N N . GLN B 1 10 ? 8.336 10.305 0.346 1 83.5 10 GLN B N 1
ATOM 542 C CA . GLN B 1 10 ? 8.352 8.859 0.13 1 83.5 10 GLN B CA 1
ATOM 543 C C . GLN B 1 10 ? 8.109 8.102 1.435 1 83.5 10 GLN B C 1
ATOM 545 O O . GLN B 1 10 ? 8.414 8.609 2.516 1 83.5 10 GLN B O 1
ATOM 550 N N . ALA B 1 11 ? 7.418 6.965 1.1 1 90.81 11 ALA B N 1
ATOM 551 C CA . ALA B 1 11 ? 7.266 6.109 2.271 1 90.81 11 ALA B CA 1
ATOM 552 C C . ALA B 1 11 ? 8.617 5.797 2.906 1 90.81 11 ALA B C 1
ATOM 554 O O . ALA B 1 11 ? 9.602 5.562 2.201 1 90.81 11 ALA B O 1
ATOM 555 N N . PRO B 1 12 ? 8.641 5.883 4.164 1 91 12 PRO B N 1
ATOM 556 C CA . PRO B 1 12 ? 9.898 5.547 4.84 1 91 12 PRO B CA 1
ATOM 557 C C . PRO B 1 12 ? 10.43 4.172 4.441 1 91 12 PRO B C 1
ATOM 559 O O . PRO B 1 12 ? 9.656 3.236 4.238 1 91 12 PRO B O 1
ATOM 562 N N . GLU B 1 13 ? 11.664 4.035 4.406 1 90.56 13 GLU B N 1
ATOM 563 C CA . GLU B 1 13 ? 12.336 2.818 3.967 1 90.56 13 GLU B CA 1
ATOM 564 C C . GLU B 1 13 ? 11.93 1.623 4.824 1 90.56 13 GLU B C 1
ATOM 566 O O . GLU B 1 13 ? 11.68 0.535 4.301 1 90.56 13 GLU B O 1
ATOM 571 N N . PRO B 1 14 ? 11.797 1.781 6.113 1 91.19 14 PRO B N 1
ATOM 572 C CA . PRO B 1 14 ? 11.391 0.629 6.922 1 91.19 14 PRO B CA 1
ATOM 573 C C . PRO B 1 14 ? 10.008 0.108 6.547 1 91.19 14 PRO B C 1
ATOM 575 O O . PRO B 1 14 ? 9.766 -1.102 6.59 1 91.19 14 PRO B O 1
ATOM 578 N N . LEU B 1 15 ? 9.148 0.999 6.188 1 93.44 15 LEU B N 1
ATOM 579 C CA . LEU B 1 15 ? 7.82 0.583 5.75 1 93.44 15 LEU B CA 1
ATOM 580 C C . LEU B 1 15 ? 7.898 -0.195 4.438 1 93.44 15 LEU B C 1
ATOM 582 O O . LEU B 1 15 ? 7.27 -1.247 4.301 1 93.44 15 LEU B O 1
ATOM 586 N N . LEU B 1 16 ? 8.688 0.24 3.523 1 92.75 16 LEU B N 1
ATOM 587 C CA . LEU B 1 16 ? 8.844 -0.422 2.234 1 92.75 16 LEU B CA 1
ATOM 588 C C . LEU B 1 16 ? 9.484 -1.797 2.404 1 92.75 16 LEU B C 1
ATOM 590 O O . LEU B 1 16 ? 9.023 -2.777 1.814 1 92.75 16 LEU B O 1
ATOM 594 N N . ILE B 1 17 ? 10.438 -1.884 3.238 1 92.44 17 ILE B N 1
ATOM 595 C CA . ILE B 1 17 ? 11.148 -3.137 3.479 1 92.44 17 ILE B CA 1
ATOM 596 C C . ILE B 1 17 ? 10.211 -4.133 4.156 1 92.44 17 ILE B C 1
ATOM 598 O O . ILE B 1 17 ? 10.164 -5.305 3.775 1 92.44 17 ILE B O 1
ATOM 602 N N . SER B 1 18 ? 9.484 -3.668 5.129 1 91.06 18 SER B N 1
ATOM 603 C CA . SER B 1 18 ? 8.531 -4.531 5.824 1 91.06 18 SER B CA 1
ATOM 604 C C . SER B 1 18 ? 7.457 -5.043 4.871 1 91.06 18 SER B C 1
ATOM 606 O O . SER B 1 18 ? 7.074 -6.215 4.938 1 91.06 18 SER B O 1
ATOM 608 N N . SER B 1 19 ? 6.996 -4.168 4.078 1 92.31 19 SER B N 1
ATOM 609 C CA . SER B 1 19 ? 5.996 -4.562 3.09 1 92.31 19 SER B CA 1
ATOM 610 C C . SER B 1 19 ? 6.559 -5.598 2.117 1 92.31 19 SER B C 1
ATOM 612 O O . SER B 1 19 ? 5.887 -6.578 1.795 1 92.31 19 SER B O 1
ATOM 614 N N . GLU B 1 20 ? 7.75 -5.395 1.678 1 91.31 20 GLU B N 1
ATOM 615 C CA . GLU B 1 20 ? 8.414 -6.324 0.769 1 91.31 20 GLU B CA 1
ATOM 616 C C . GLU B 1 20 ? 8.578 -7.699 1.406 1 91.31 20 GLU B C 1
ATOM 618 O O . GLU B 1 20 ? 8.281 -8.719 0.781 1 91.31 20 GLU B O 1
ATOM 623 N N . ARG B 1 21 ? 9.023 -7.703 2.574 1 90.94 21 ARG B N 1
ATOM 624 C CA . ARG B 1 21 ? 9.219 -8.961 3.291 1 90.94 21 ARG B CA 1
ATOM 625 C C . ARG B 1 21 ? 7.895 -9.695 3.479 1 90.94 21 ARG B C 1
ATOM 627 O O . ARG B 1 21 ? 7.828 -10.914 3.314 1 90.94 21 ARG B O 1
ATOM 634 N N . PHE B 1 22 ? 6.965 -8.945 3.816 1 89.62 22 PHE B N 1
ATOM 635 C CA . PHE B 1 22 ? 5.641 -9.516 4.02 1 89.62 22 PHE B CA 1
ATOM 636 C C . PHE B 1 22 ? 5.121 -10.148 2.732 1 89.62 22 PHE B C 1
ATOM 638 O O . PHE B 1 22 ? 4.691 -11.305 2.73 1 89.62 22 PHE B O 1
ATOM 645 N N . VAL B 1 23 ? 5.227 -9.492 1.643 1 89 23 VAL B N 1
ATOM 646 C CA . VAL B 1 23 ? 4.738 -9.961 0.351 1 89 23 VAL B CA 1
ATOM 647 C C . VAL B 1 23 ? 5.543 -11.18 -0.096 1 89 23 VAL B C 1
ATOM 649 O O . VAL B 1 23 ? 4.973 -12.164 -0.581 1 89 23 VAL B O 1
ATOM 652 N N . LEU B 1 24 ? 6.793 -11.094 0.088 1 88.75 24 LEU B N 1
ATOM 653 C CA . LEU B 1 24 ? 7.637 -12.234 -0.272 1 88.75 24 LEU B CA 1
ATOM 654 C C . LEU B 1 24 ? 7.266 -13.469 0.545 1 88.75 24 LEU B C 1
ATOM 656 O O . LEU B 1 24 ? 7.285 -14.586 0.03 1 88.75 24 LEU B O 1
ATOM 660 N N . GLY B 1 25 ? 6.855 -13.242 1.785 1 87.69 25 GLY B N 1
ATOM 661 C CA . GLY B 1 25 ? 6.41 -14.344 2.629 1 87.69 25 GLY B CA 1
ATOM 662 C C . GLY B 1 25 ? 5.121 -14.984 2.145 1 87.69 25 GLY B C 1
ATOM 663 O O . GLY B 1 25 ? 4.973 -16.203 2.203 1 87.69 25 GLY B O 1
ATOM 664 N N . VAL B 1 26 ? 4.289 -14.156 1.609 1 86.5 26 VAL B N 1
ATOM 665 C CA . VAL B 1 26 ? 2.984 -14.648 1.181 1 86.5 26 VAL B CA 1
ATOM 666 C C . VAL B 1 26 ? 3.094 -15.258 -0.215 1 86.5 26 VAL B C 1
ATOM 668 O O . VAL B 1 26 ? 2.293 -16.125 -0.587 1 86.5 26 VAL B O 1
ATOM 671 N N . THR B 1 27 ? 4.125 -14.898 -0.964 1 88.31 27 THR B N 1
ATOM 672 C CA . THR B 1 27 ? 4.227 -15.344 -2.352 1 88.31 27 THR B CA 1
ATOM 673 C C . THR B 1 27 ? 5.336 -16.375 -2.51 1 88.31 27 THR B C 1
ATOM 675 O O . THR B 1 27 ? 5.727 -16.703 -3.633 1 88.31 27 THR B O 1
ATOM 678 N N . GLU B 1 28 ? 5.828 -16.844 -1.432 1 84.38 28 GLU B N 1
ATOM 679 C CA . GLU B 1 28 ? 6.965 -17.766 -1.436 1 84.38 28 GLU B CA 1
ATOM 680 C C . GLU B 1 28 ? 6.68 -19 -2.295 1 84.38 28 GLU B C 1
ATOM 682 O O . GLU B 1 28 ? 7.598 -19.578 -2.867 1 84.38 28 GLU B O 1
ATOM 687 N N . GLN B 1 29 ? 5.488 -19.344 -2.477 1 85.06 29 GLN B N 1
ATOM 688 C CA . GLN B 1 29 ? 5.125 -20.562 -3.178 1 85.06 29 GLN B CA 1
ATOM 689 C C . GLN B 1 29 ? 4.852 -20.297 -4.652 1 85.06 29 GLN B C 1
ATOM 691 O O . GLN B 1 29 ? 4.613 -21.219 -5.426 1 85.06 29 GLN B O 1
ATOM 696 N N . LEU B 1 30 ? 4.918 -19.094 -4.98 1 88.5 30 LEU B N 1
ATOM 697 C CA . LEU B 1 30 ? 4.652 -18.734 -6.367 1 88.5 30 LEU B CA 1
ATOM 698 C C . LEU B 1 30 ? 5.938 -18.766 -7.191 1 88.5 30 LEU B C 1
ATOM 700 O O . LEU B 1 30 ? 7.035 -18.844 -6.637 1 88.5 30 LEU B O 1
ATOM 704 N N . ASP B 1 31 ? 5.75 -18.781 -8.508 1 90.5 31 ASP B N 1
ATOM 705 C CA . ASP B 1 31 ? 6.875 -18.609 -9.414 1 90.5 31 ASP B CA 1
ATOM 706 C C . ASP B 1 31 ? 7.68 -17.359 -9.062 1 90.5 31 ASP B C 1
ATOM 708 O O . ASP B 1 31 ? 7.105 -16.312 -8.773 1 90.5 31 ASP B O 1
ATOM 712 N N . PRO B 1 32 ? 8.984 -17.453 -9.062 1 89.06 32 PRO B N 1
ATOM 713 C CA . PRO B 1 32 ? 9.844 -16.344 -8.633 1 89.06 32 PRO B CA 1
ATOM 714 C C . PRO B 1 32 ? 9.609 -15.078 -9.453 1 89.06 32 PRO B C 1
ATOM 716 O O . PRO B 1 32 ? 9.672 -13.977 -8.906 1 89.06 32 PRO B O 1
ATOM 719 N N . LEU B 1 33 ? 9.352 -15.258 -10.648 1 87.62 33 LEU B N 1
ATOM 720 C CA . LEU B 1 33 ? 9.125 -14.078 -11.477 1 87.62 33 LEU B CA 1
ATOM 721 C C . LEU B 1 33 ? 7.812 -13.391 -11.102 1 87.62 33 LEU B C 1
ATOM 723 O O . LEU B 1 33 ? 7.75 -12.164 -11.023 1 87.62 33 LEU B O 1
ATOM 727 N N . VAL B 1 34 ? 6.773 -14.18 -10.844 1 86.81 34 VAL B N 1
ATOM 728 C CA . VAL B 1 34 ? 5.473 -13.664 -10.422 1 86.81 34 VAL B CA 1
ATOM 729 C C . VAL B 1 34 ? 5.602 -12.984 -9.062 1 86.81 34 VAL B C 1
ATOM 731 O O . VAL B 1 34 ? 5.059 -11.891 -8.859 1 86.81 34 VAL B O 1
ATOM 734 N N . SER B 1 35 ? 6.379 -13.578 -8.242 1 89.44 35 SER B N 1
ATOM 735 C CA . SER B 1 35 ? 6.605 -13.031 -6.906 1 89.44 35 SER B CA 1
ATOM 736 C C . SER B 1 35 ? 7.289 -11.672 -6.969 1 89.44 35 SER B C 1
ATOM 738 O O . SER B 1 35 ? 6.887 -10.734 -6.277 1 89.44 35 SER B O 1
ATOM 740 N N . LEU B 1 36 ? 8.273 -11.547 -7.773 1 88.75 36 LEU B N 1
ATOM 741 C CA . LEU B 1 36 ? 9.008 -10.297 -7.926 1 88.75 36 LEU B CA 1
ATOM 742 C C . LEU B 1 36 ? 8.117 -9.211 -8.508 1 88.75 36 LEU B C 1
ATOM 744 O O . LEU B 1 36 ? 8.156 -8.062 -8.055 1 88.75 36 LEU B O 1
ATOM 748 N N . GLN B 1 37 ? 7.336 -9.578 -9.445 1 88.69 37 GLN B N 1
ATOM 749 C CA . GLN B 1 37 ? 6.41 -8.625 -10.047 1 88.69 37 GLN B CA 1
ATOM 750 C C . GLN B 1 37 ? 5.406 -8.109 -9.023 1 88.69 37 GLN B C 1
ATOM 752 O O . GLN B 1 37 ? 5.16 -6.902 -8.938 1 88.69 37 GLN B O 1
ATOM 757 N N . LEU B 1 38 ? 4.91 -9.031 -8.273 1 90.38 38 LEU B N 1
ATOM 758 C CA . LEU B 1 38 ? 3.936 -8.68 -7.25 1 90.38 38 LEU B CA 1
ATOM 759 C C . LEU B 1 38 ? 4.57 -7.797 -6.176 1 90.38 38 LEU B C 1
ATOM 761 O O . LEU B 1 38 ? 3.953 -6.836 -5.711 1 90.38 38 LEU B O 1
ATOM 765 N N . THR B 1 39 ? 5.758 -8.094 -5.848 1 90.44 39 THR B N 1
ATOM 766 C CA . THR B 1 39 ? 6.473 -7.281 -4.871 1 90.44 39 THR B CA 1
ATOM 767 C C . THR B 1 39 ? 6.652 -5.855 -5.375 1 90.44 39 THR B C 1
ATOM 769 O O . THR B 1 39 ? 6.441 -4.895 -4.633 1 90.44 39 THR B O 1
ATOM 772 N N . GLY B 1 40 ? 7.078 -5.75 -6.598 1 89.81 40 GLY B N 1
ATOM 773 C CA . GLY B 1 40 ? 7.227 -4.434 -7.191 1 89.81 40 GLY B CA 1
ATOM 774 C C . GLY B 1 40 ? 5.938 -3.631 -7.195 1 89.81 40 GLY B C 1
ATOM 775 O O . GLY B 1 40 ? 5.93 -2.455 -6.828 1 89.81 40 GLY B O 1
ATOM 776 N N . VAL B 1 41 ? 4.879 -4.27 -7.574 1 89.19 41 VAL B N 1
ATOM 777 C CA . VAL B 1 41 ? 3.566 -3.635 -7.633 1 89.19 41 VAL B CA 1
ATOM 778 C C . VAL B 1 41 ? 3.146 -3.186 -6.234 1 89.19 41 VAL B C 1
ATOM 780 O O . VAL B 1 41 ? 2.684 -2.059 -6.051 1 89.19 41 VAL B O 1
ATOM 783 N N . ILE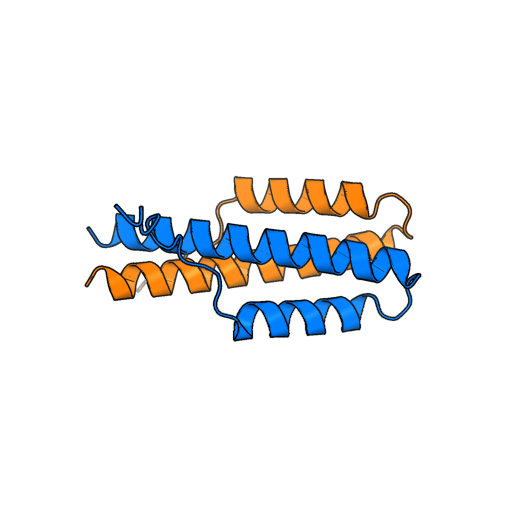 B 1 42 ? 3.328 -3.982 -5.324 1 92 42 ILE B N 1
ATOM 784 C CA . ILE B 1 42 ? 2.883 -3.703 -3.965 1 92 42 ILE B CA 1
ATOM 785 C C . ILE B 1 42 ? 3.711 -2.562 -3.377 1 92 42 ILE B C 1
ATOM 787 O O . ILE B 1 42 ? 3.17 -1.679 -2.707 1 92 42 ILE B O 1
ATOM 791 N N . LYS B 1 43 ? 4.922 -2.574 -3.615 1 91.62 43 LYS B N 1
ATOM 792 C CA . LYS B 1 43 ? 5.77 -1.473 -3.166 1 91.62 43 LYS B CA 1
ATOM 793 C C . LYS B 1 43 ? 5.277 -0.139 -3.721 1 91.62 43 LYS B C 1
ATOM 795 O O . LYS B 1 43 ? 5.246 0.864 -3.004 1 91.62 43 LYS B O 1
ATOM 800 N N . GLN B 1 44 ? 4.91 -0.17 -4.934 1 92 44 GLN B N 1
ATOM 801 C CA . GLN B 1 44 ? 4.395 1.043 -5.562 1 92 44 GLN B CA 1
ATOM 802 C C . GLN B 1 44 ? 3.082 1.48 -4.918 1 92 44 GLN B C 1
ATOM 804 O O . GLN B 1 44 ? 2.887 2.664 -4.637 1 92 44 GLN B O 1
ATOM 809 N N . LEU B 1 45 ? 2.291 0.514 -4.668 1 94.62 45 LEU B N 1
ATOM 810 C CA . LEU B 1 45 ? 1.002 0.814 -4.055 1 94.62 45 LEU B CA 1
ATOM 811 C C . LEU B 1 45 ? 1.186 1.362 -2.645 1 94.62 45 LEU B C 1
ATOM 813 O O . LEU B 1 45 ? 0.517 2.322 -2.256 1 94.62 45 LEU B O 1
ATOM 817 N N . VAL B 1 46 ? 2.07 0.797 -1.968 1 95.12 46 VAL B N 1
ATOM 818 C CA . VAL B 1 46 ? 2.371 1.235 -0.608 1 95.12 46 VAL B CA 1
ATOM 819 C C . VAL B 1 46 ? 2.902 2.666 -0.633 1 95.12 46 VAL B C 1
ATOM 821 O O . VAL B 1 46 ? 2.477 3.508 0.164 1 95.12 46 VAL B O 1
ATOM 824 N N . ASN B 1 47 ? 3.74 2.949 -1.502 1 94.56 47 ASN B N 1
ATOM 825 C CA . ASN B 1 47 ? 4.285 4.297 -1.639 1 94.56 47 ASN B CA 1
ATOM 826 C C . ASN B 1 47 ? 3.193 5.309 -1.975 1 94.56 47 ASN B C 1
ATOM 828 O O . ASN B 1 47 ? 3.139 6.387 -1.381 1 94.56 47 ASN B O 1
ATOM 832 N N . ILE B 1 48 ? 2.367 4.957 -2.871 1 94.31 48 ILE B N 1
ATOM 833 C CA . ILE B 1 48 ? 1.283 5.836 -3.299 1 94.31 48 ILE B CA 1
ATOM 834 C C . ILE B 1 48 ? 0.339 6.098 -2.127 1 94.31 48 ILE B C 1
ATOM 836 O O . ILE B 1 48 ? -0.038 7.242 -1.869 1 94.31 48 ILE B O 1
ATOM 840 N N . ALA B 1 49 ? 0.01 5.074 -1.461 1 95.44 49 ALA B N 1
ATOM 841 C CA . ALA B 1 49 ? -0.895 5.207 -0.322 1 95.44 49 ALA B CA 1
ATOM 842 C C . ALA B 1 49 ? -0.302 6.125 0.745 1 95.44 49 ALA B C 1
ATOM 844 O O . ALA B 1 49 ? -0.993 6.996 1.275 1 95.44 49 ALA B O 1
ATOM 845 N N . TYR B 1 50 ? 0.944 5.914 1.038 1 94.81 50 TYR B N 1
ATOM 846 C CA . TYR B 1 50 ? 1.622 6.742 2.029 1 94.81 50 TYR B CA 1
ATOM 847 C C . TYR B 1 50 ? 1.607 8.211 1.618 1 94.81 50 TYR B C 1
ATOM 849 O O . TYR B 1 50 ? 1.318 9.086 2.436 1 94.81 50 TYR B O 1
ATOM 857 N N . LEU B 1 51 ? 1.908 8.438 0.388 1 94.44 51 LEU B N 1
ATOM 858 C CA . LEU B 1 51 ? 1.977 9.805 -0.118 1 94.44 51 LEU B CA 1
ATOM 859 C C . LEU B 1 51 ? 0.609 10.477 -0.057 1 94.44 51 LEU B C 1
ATOM 861 O O . LEU B 1 51 ? 0.504 11.648 0.318 1 94.44 51 LEU B O 1
ATOM 865 N N . MET B 1 52 ? -0.389 9.727 -0.448 1 94.06 52 MET B N 1
ATOM 866 C CA . MET B 1 52 ? -1.748 10.258 -0.374 1 94.06 52 MET B CA 1
ATOM 867 C C . MET B 1 52 ? -2.131 10.57 1.067 1 94.06 52 MET B C 1
ATOM 869 O O . MET B 1 52 ? -2.711 11.625 1.342 1 94.06 52 MET B O 1
ATOM 873 N N . GLY B 1 53 ? -1.758 9.656 1.949 1 93.62 53 GLY B N 1
ATOM 874 C CA . GLY B 1 53 ? -1.997 9.914 3.359 1 93.62 53 GLY B CA 1
ATOM 875 C C . GLY B 1 53 ? -1.277 11.148 3.871 1 93.62 53 GLY B C 1
ATOM 876 O O . GLY B 1 53 ? -1.861 11.961 4.594 1 93.62 53 GLY B O 1
ATOM 877 N N . ASN B 1 54 ? -0.051 11.281 3.506 1 91.88 54 ASN B N 1
ATOM 878 C CA . ASN B 1 54 ? 0.771 12.406 3.936 1 91.88 54 ASN B CA 1
ATOM 879 C C . ASN B 1 54 ? 0.176 13.742 3.488 1 91.88 54 ASN B C 1
ATOM 881 O O . ASN B 1 54 ? 0.098 14.688 4.277 1 91.88 54 ASN B O 1
ATOM 885 N N . GLU B 1 55 ? -0.247 13.797 2.279 1 90.94 55 GLU B N 1
ATOM 886 C CA . GLU B 1 55 ? -0.856 15.008 1.737 1 90.94 55 GLU B CA 1
ATOM 887 C C . GLU B 1 55 ? -2.162 15.336 2.455 1 90.94 55 GLU B C 1
ATOM 889 O O . GLU B 1 55 ? -2.422 16.5 2.781 1 90.94 55 GLU B O 1
ATOM 894 N N . ASP B 1 56 ? -2.947 14.344 2.686 1 90.25 56 ASP B N 1
ATOM 895 C CA . ASP B 1 56 ? -4.207 14.539 3.395 1 90.25 56 ASP B CA 1
ATOM 896 C C . ASP B 1 56 ? -3.963 15.023 4.824 1 90.25 56 ASP B C 1
ATOM 898 O O . ASP B 1 56 ? -4.684 15.891 5.324 1 90.25 56 ASP B O 1
ATOM 902 N N . GLY B 1 57 ? -3.029 14.414 5.441 1 89.06 57 GLY B N 1
ATOM 903 C CA . GLY B 1 57 ? -2.682 14.836 6.789 1 89.06 57 GLY B CA 1
ATOM 904 C C . GLY B 1 57 ? -2.27 16.297 6.879 1 89.06 57 GLY B C 1
ATOM 905 O O . GLY B 1 57 ? -2.709 17.016 7.777 1 89.06 57 GLY B O 1
ATOM 906 N N . LYS B 1 58 ? -1.459 16.719 5.977 1 89.88 58 LYS B N 1
ATOM 907 C CA . LYS B 1 58 ? -1.021 18.109 5.926 1 89.88 58 LYS B CA 1
ATOM 908 C C . LYS B 1 58 ? -2.207 19.047 5.746 1 89.88 58 LYS B C 1
ATOM 910 O O . LYS B 1 58 ? -2.287 20.094 6.41 1 89.88 58 LYS B O 1
ATOM 915 N N . ARG B 1 59 ? -3.062 18.672 4.875 1 89.56 59 ARG B N 1
ATOM 916 C CA . ARG B 1 59 ? -4.215 19.516 4.543 1 89.56 59 ARG B CA 1
ATOM 917 C C . ARG B 1 59 ? -5.141 19.672 5.742 1 89.56 59 ARG B C 1
ATOM 919 O O . ARG B 1 59 ? -5.695 20.75 5.969 1 89.56 59 ARG B O 1
ATOM 926 N N . ARG B 1 60 ? -5.277 18.625 6.488 1 84.44 60 ARG B N 1
ATOM 927 C CA . ARG B 1 60 ? -6.203 18.656 7.621 1 84.44 60 ARG B CA 1
ATOM 928 C C . ARG B 1 60 ? -5.625 19.453 8.781 1 84.44 60 ARG B C 1
ATOM 930 O O . ARG B 1 60 ? -6.363 19.938 9.641 1 84.44 60 ARG B O 1
ATOM 937 N N . ALA B 1 61 ? -4.379 19.516 8.789 1 81.94 61 ALA B N 1
ATOM 938 C CA . ALA B 1 61 ? -3.73 20.25 9.867 1 81.94 61 ALA B CA 1
ATOM 939 C C . ALA B 1 61 ? -3.723 21.75 9.578 1 81.94 61 ALA B C 1
ATOM 941 O O . ALA B 1 61 ? -3.514 22.562 10.477 1 81.94 61 ALA B O 1
ATOM 942 N N . GLU B 1 62 ? -3.852 22.25 8.5 1 68.25 62 GLU B N 1
ATOM 943 C CA . GLU B 1 62 ? -3.953 23.672 8.156 1 68.25 62 GLU B CA 1
ATOM 944 C C . GLU B 1 62 ? -5.367 24.203 8.383 1 68.25 62 GLU B C 1
ATOM 946 O O . GLU B 1 62 ? -5.547 25.328 8.836 1 68.25 62 GLU B O 1
#